Protein AF-A0A8J8D4Z7-F1 (afdb_monomer)

Foldseek 3Di:
DDDPLVVLQDPDVPPVQSVVLQCQLPVVVDPDSQVSCVVSVRHCVVVVVVVQVVCCVVVVHDRDDDDPDPPPPPPPPQPVVLLVVLLVLLVVCVVVVVDPVSLVVSLVVLVVQLVVLVPDDDDPNSVVSNVLSVVSNVCSVVVVSVCSVVSVVD

Radius of gyration: 21.25 Å; Cα contacts (8 Å, |Δi|>4): 101; chains: 1; bounding box: 37×32×54 Å

Mean predicted aligned error: 16.97 Å

Structure (mmCIF, N/CA/C/O backbone):
data_AF-A0A8J8D4Z7-F1
#
_entry.id   AF-A0A8J8D4Z7-F1
#
loop_
_atom_site.group_PDB
_atom_site.id
_atom_site.type_symbol
_atom_site.label_atom_id
_atom_site.label_alt_id
_atom_site.label_comp_id
_atom_site.label_asym_id
_atom_site.label_entity_id
_atom_site.label_seq_id
_atom_site.pdbx_PDB_ins_code
_atom_site.Cartn_x
_atom_site.Cartn_y
_atom_site.Cartn_z
_atom_site.occupancy
_atom_site.B_iso_or_equiv
_atom_site.auth_seq_id
_atom_site.auth_comp_id
_atom_site.auth_asym_id
_atom_site.auth_atom_id
_atom_site.pdbx_PDB_model_num
ATOM 1 N N . MET A 1 1 ? 17.241 3.434 -28.394 1.00 37.09 1 MET A N 1
ATOM 2 C CA . MET A 1 1 ? 16.134 2.533 -28.777 1.00 37.09 1 MET A CA 1
ATOM 3 C C . MET A 1 1 ? 14.972 2.797 -27.842 1.00 37.09 1 MET A C 1
ATOM 5 O O . MET A 1 1 ? 14.828 2.145 -26.821 1.00 37.09 1 MET A O 1
ATOM 9 N N . ALA A 1 2 ? 14.200 3.828 -28.129 1.00 39.88 2 ALA A N 1
ATOM 10 C CA . ALA A 1 2 ? 12.933 4.073 -27.466 1.00 39.88 2 ALA A CA 1
ATOM 11 C C . ALA A 1 2 ? 11.944 4.357 -28.598 1.00 39.88 2 ALA A C 1
ATOM 13 O O . ALA A 1 2 ? 12.351 4.980 -29.576 1.00 39.88 2 ALA A O 1
ATOM 14 N N . ILE A 1 3 ? 10.690 3.921 -28.437 1.00 49.62 3 ILE A N 1
ATOM 15 C CA . ILE A 1 3 ? 9.540 4.404 -29.219 1.00 49.62 3 ILE A CA 1
ATOM 16 C C . ILE A 1 3 ? 9.449 3.791 -30.639 1.00 49.62 3 ILE A C 1
ATOM 18 O O . ILE A 1 3 ? 9.657 4.472 -31.626 1.00 49.62 3 ILE A O 1
ATOM 22 N N . LYS A 1 4 ? 9.130 2.491 -30.753 1.00 53.84 4 LYS A N 1
ATOM 23 C CA . LYS A 1 4 ? 8.499 1.913 -31.972 1.00 53.84 4 LYS A CA 1
ATOM 24 C C . LYS A 1 4 ? 7.053 1.484 -31.705 1.00 53.84 4 LYS A C 1
ATOM 26 O O . LYS A 1 4 ? 6.163 1.726 -32.504 1.00 53.84 4 LYS A O 1
ATOM 31 N N . ILE A 1 5 ? 6.800 0.943 -30.510 1.00 54.19 5 ILE A N 1
ATOM 32 C CA . ILE A 1 5 ? 5.455 0.544 -30.057 1.00 54.19 5 ILE A CA 1
ATOM 33 C C . ILE A 1 5 ? 4.518 1.759 -29.931 1.00 54.19 5 ILE A C 1
ATOM 35 O O . ILE A 1 5 ? 3.330 1.654 -30.210 1.00 54.19 5 ILE A O 1
ATOM 39 N N . VAL A 1 6 ? 5.047 2.925 -29.545 1.00 57.00 6 VAL A N 1
ATOM 40 C CA . VAL A 1 6 ? 4.271 4.175 -29.425 1.00 57.00 6 VAL A CA 1
ATOM 41 C C . VAL A 1 6 ? 3.762 4.662 -30.786 1.00 57.00 6 VAL A C 1
ATOM 43 O O . VAL A 1 6 ? 2.668 5.206 -30.841 1.00 57.00 6 VAL A O 1
ATOM 46 N N . ASP A 1 7 ? 4.472 4.389 -31.885 1.00 60.47 7 ASP A N 1
ATOM 47 C CA . ASP A 1 7 ? 4.028 4.758 -33.240 1.00 60.47 7 ASP A CA 1
ATOM 48 C C . ASP A 1 7 ? 2.870 3.878 -33.744 1.00 60.47 7 ASP A C 1
ATOM 50 O O . ASP A 1 7 ? 2.158 4.247 -34.678 1.00 60.47 7 ASP A O 1
ATOM 54 N N . LYS A 1 8 ? 2.678 2.701 -33.131 1.00 60.12 8 LYS A N 1
ATOM 55 C CA . LYS A 1 8 ? 1.539 1.801 -33.372 1.00 60.12 8 LYS A CA 1
ATOM 56 C C . LYS A 1 8 ? 0.365 2.071 -32.437 1.00 60.12 8 LYS A C 1
ATOM 58 O O . LYS A 1 8 ? -0.736 1.583 -32.695 1.00 60.12 8 LYS A O 1
ATOM 63 N N . MET A 1 9 ? 0.574 2.840 -31.366 1.00 59.41 9 MET A N 1
ATOM 64 C CA . MET A 1 9 ? -0.541 3.357 -30.581 1.00 59.41 9 MET A CA 1
ATOM 65 C C . MET A 1 9 ? -1.327 4.345 -31.445 1.00 59.41 9 MET A C 1
ATOM 67 O O . MET A 1 9 ? -0.734 5.030 -32.279 1.00 59.41 9 MET A O 1
ATOM 71 N N . PRO A 1 10 ? -2.658 4.422 -31.286 1.00 58.12 10 PRO A N 1
ATOM 72 C CA . PRO A 1 10 ? -3.458 5.368 -32.044 1.00 58.12 10 PRO A CA 1
ATOM 73 C C . PRO A 1 10 ? -2.877 6.783 -31.857 1.00 58.12 10 PRO A C 1
ATOM 75 O O . PRO A 1 10 ? -2.817 7.262 -30.724 1.00 58.12 10 PRO A O 1
ATOM 78 N N . PRO A 1 11 ? -2.434 7.449 -32.942 1.00 55.34 11 PRO A N 1
ATOM 79 C CA . PRO A 1 11 ? -1.781 8.757 -32.853 1.00 55.34 11 PRO A CA 1
ATOM 80 C C . PRO A 1 11 ? -2.765 9.852 -32.432 1.00 55.34 11 PRO A C 1
ATOM 82 O O . PRO A 1 11 ? -2.369 10.902 -31.935 1.00 55.34 11 PRO A O 1
ATOM 85 N N . ASP A 1 12 ? -4.057 9.584 -32.612 1.00 57.91 12 ASP A N 1
ATOM 86 C CA . ASP A 1 12 ? -5.147 10.427 -32.170 1.00 57.91 12 ASP A CA 1
ATOM 87 C C . ASP A 1 12 ? -5.988 9.632 -31.168 1.00 57.91 12 ASP A C 1
ATOM 89 O O . ASP A 1 12 ? -6.651 8.655 -31.522 1.00 57.91 12 ASP A O 1
ATOM 93 N N . PHE A 1 13 ? -6.043 10.104 -29.922 1.00 59.44 13 PHE A N 1
ATOM 94 C CA . PHE A 1 13 ? -6.972 9.629 -28.884 1.00 59.44 13 PHE A CA 1
ATOM 95 C C . PHE A 1 13 ? -8.454 9.921 -29.219 1.00 59.44 13 PHE A C 1
ATOM 97 O O . PHE A 1 13 ? -9.313 9.927 -28.341 1.00 59.44 13 PHE A O 1
ATOM 104 N N . ARG A 1 14 ? -8.757 10.217 -30.488 1.00 57.38 14 ARG A N 1
ATOM 105 C CA . ARG A 1 14 ? -10.078 10.578 -31.011 1.00 57.38 14 ARG A CA 1
ATOM 106 C C . ARG A 1 14 ? -10.903 9.372 -31.424 1.00 57.38 14 ARG A C 1
ATOM 108 O O . ARG A 1 14 ? -12.102 9.528 -31.606 1.00 57.38 14 ARG A O 1
ATOM 115 N N . ASP A 1 15 ? -10.268 8.215 -31.600 1.00 66.12 15 ASP A N 1
ATOM 116 C CA . ASP A 1 15 ? -10.952 6.950 -31.840 1.00 66.12 15 ASP A CA 1
ATOM 117 C C . ASP A 1 15 ? -11.170 6.245 -30.488 1.00 66.12 15 ASP A C 1
ATOM 119 O O . ASP A 1 15 ? -10.254 5.586 -29.974 1.00 66.12 15 ASP A O 1
ATOM 123 N N . PRO A 1 16 ? -12.346 6.430 -29.858 1.00 68.19 16 PRO A N 1
ATOM 124 C CA . PRO A 1 16 ? -12.611 5.910 -28.524 1.00 68.19 16 PRO A CA 1
ATOM 125 C C . PRO A 1 16 ? -12.550 4.382 -28.480 1.00 68.19 16 PRO A C 1
ATOM 127 O O . PRO A 1 16 ? -12.217 3.835 -27.431 1.00 68.19 16 PRO A O 1
ATOM 130 N N . GLU A 1 17 ? -12.801 3.689 -29.594 1.00 69.88 17 GLU A N 1
ATOM 131 C CA . GLU A 1 17 ? -12.732 2.228 -29.649 1.00 69.88 17 GLU A CA 1
ATOM 132 C C . GLU A 1 17 ? -11.287 1.743 -29.543 1.00 69.88 17 GLU A C 1
ATOM 134 O O . GLU A 1 17 ? -10.993 0.830 -28.770 1.00 69.88 17 GLU A O 1
ATOM 139 N N . LYS A 1 18 ? -10.353 2.409 -30.230 1.00 68.50 18 LYS A N 1
ATOM 140 C CA . LYS A 1 18 ? -8.922 2.078 -30.144 1.00 68.50 18 LYS A CA 1
ATOM 141 C C . LYS A 1 18 ? -8.323 2.430 -28.791 1.00 68.50 18 LYS A C 1
ATOM 143 O O . LYS A 1 18 ? -7.547 1.648 -28.246 1.00 68.50 18 LYS A O 1
ATOM 148 N N . VAL A 1 19 ? -8.706 3.569 -28.215 1.00 71.69 19 VAL A N 1
ATOM 149 C CA . VAL A 1 19 ? -8.277 3.953 -26.859 1.00 71.69 19 VAL A CA 1
ATOM 150 C C . VAL A 1 19 ? -8.814 2.961 -25.828 1.00 71.69 19 VAL A C 1
ATOM 152 O O . VAL A 1 19 ? -8.073 2.525 -24.944 1.00 71.69 19 VAL A O 1
ATOM 155 N N . HIS A 1 20 ? -10.076 2.551 -25.965 1.00 73.44 20 HIS A N 1
ATOM 156 C CA . HIS A 1 20 ? -10.678 1.553 -25.092 1.00 73.44 20 HIS A CA 1
ATOM 157 C C . HIS A 1 20 ? -10.010 0.182 -25.243 1.00 73.44 20 HIS A C 1
ATOM 159 O O . HIS A 1 20 ? -9.727 -0.468 -24.240 1.00 73.44 20 HIS A O 1
ATOM 165 N N . ALA A 1 21 ? -9.685 -0.237 -26.466 1.00 73.00 21 ALA A N 1
ATOM 166 C CA . ALA A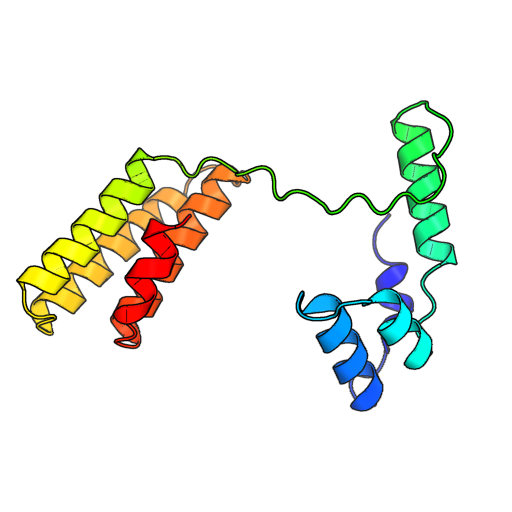 1 21 ? -8.989 -1.492 -26.719 1.00 73.00 21 ALA A CA 1
ATOM 167 C C . ALA A 1 21 ? -7.578 -1.509 -26.115 1.00 73.00 21 ALA A C 1
ATOM 169 O O . ALA A 1 21 ? -7.219 -2.470 -25.435 1.00 73.00 21 ALA A O 1
ATOM 170 N N . VAL A 1 22 ? -6.804 -0.430 -26.281 1.00 73.50 22 VAL A N 1
ATOM 171 C CA . VAL A 1 22 ? -5.485 -0.289 -25.643 1.00 73.50 22 VAL A CA 1
ATOM 172 C C . VAL A 1 22 ? -5.624 -0.310 -24.125 1.00 73.50 22 VAL A C 1
ATOM 174 O O . VAL A 1 22 ? -4.925 -1.073 -23.466 1.00 73.50 22 VAL A O 1
ATOM 177 N N . SER A 1 23 ? -6.563 0.463 -23.570 1.00 72.31 23 SER A N 1
ATOM 178 C CA . SER A 1 23 ? -6.840 0.494 -22.131 1.00 72.31 23 SER A CA 1
ATOM 179 C C . SER A 1 23 ? -7.191 -0.896 -21.594 1.00 72.31 23 SER A C 1
ATOM 181 O O . SER A 1 23 ? -6.616 -1.334 -20.600 1.00 72.31 23 SER A O 1
ATOM 183 N N . LYS A 1 24 ? -8.060 -1.634 -22.289 1.00 75.25 24 LYS A N 1
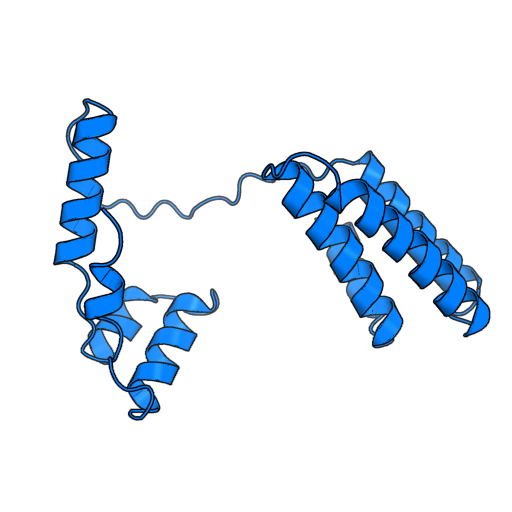ATOM 184 C CA . LYS A 1 24 ? -8.456 -2.993 -21.916 1.00 75.25 24 LYS A CA 1
ATOM 185 C C . LYS A 1 24 ? -7.274 -3.961 -21.984 1.00 75.25 24 LYS A C 1
ATOM 187 O O . LYS A 1 24 ? -7.070 -4.713 -21.035 1.00 75.25 24 LYS A O 1
ATOM 192 N N . ALA A 1 25 ? -6.459 -3.890 -23.035 1.00 73.50 25 ALA A N 1
ATOM 193 C CA . ALA A 1 25 ? -5.275 -4.730 -23.196 1.00 73.50 25 ALA A CA 1
ATOM 194 C C . ALA A 1 25 ? -4.212 -4.492 -22.103 1.00 73.50 25 ALA A C 1
ATOM 196 O O . ALA A 1 25 ? -3.598 -5.445 -21.633 1.00 73.50 25 ALA A O 1
ATOM 197 N N . ILE A 1 26 ? -4.015 -3.249 -21.648 1.00 72.56 26 ILE A N 1
ATOM 198 C CA . ILE A 1 26 ? -3.005 -2.924 -20.619 1.00 72.56 26 ILE A CA 1
ATOM 199 C C . ILE A 1 26 ? -3.542 -2.962 -19.180 1.00 72.56 26 ILE A C 1
ATOM 201 O O . ILE A 1 26 ? -2.755 -2.922 -18.239 1.00 72.56 26 ILE A O 1
ATOM 205 N N . SER A 1 27 ? -4.864 -3.046 -18.991 1.00 71.75 27 SER A N 1
ATOM 206 C CA . SER A 1 27 ? -5.516 -3.013 -17.669 1.00 71.75 27 SER A CA 1
ATOM 207 C C . SER A 1 27 ? -5.234 -4.228 -16.776 1.00 71.75 27 SER A C 1
ATOM 209 O O . SER A 1 27 ? -5.612 -4.222 -15.608 1.00 71.75 27 SER A O 1
ATOM 211 N N . GLY A 1 28 ? -4.608 -5.283 -17.306 1.00 59.69 28 GLY A N 1
ATOM 212 C CA . GLY A 1 28 ? -4.355 -6.531 -16.577 1.00 59.69 28 GLY A CA 1
ATOM 213 C C . GLY A 1 28 ? -5.599 -7.401 -16.351 1.00 59.69 28 GLY A C 1
ATOM 214 O O . GLY A 1 28 ? -5.484 -8.459 -15.744 1.00 59.69 28 GLY A O 1
ATOM 215 N N . VAL A 1 29 ? -6.770 -6.981 -16.849 1.00 54.66 29 VAL A N 1
ATOM 216 C CA . VAL A 1 29 ? -8.056 -7.704 -16.737 1.00 54.66 29 VAL A CA 1
ATOM 217 C C . VAL A 1 29 ? -8.405 -8.469 -18.023 1.00 54.66 29 VAL A C 1
ATOM 219 O O . VAL A 1 29 ? -9.395 -9.189 -18.082 1.00 54.66 29 VAL A O 1
ATOM 222 N N . ALA A 1 30 ? -7.625 -8.281 -19.087 1.00 63.81 30 ALA A N 1
ATOM 223 C CA . ALA A 1 30 ? -7.844 -8.945 -20.362 1.00 63.81 30 ALA A CA 1
ATOM 224 C C . ALA A 1 30 ? -7.216 -10.342 -20.378 1.00 63.81 30 ALA A C 1
ATOM 226 O O . ALA A 1 30 ? -6.003 -10.470 -20.224 1.00 63.81 30 ALA A O 1
ATOM 227 N N . ASP A 1 31 ? -8.035 -11.356 -20.659 1.00 66.06 31 ASP A N 1
ATOM 228 C CA . ASP A 1 31 ? -7.580 -12.743 -20.827 1.00 66.06 31 ASP A CA 1
ATOM 229 C C . ASP A 1 31 ? -6.628 -12.907 -22.026 1.00 66.06 31 ASP A C 1
ATOM 231 O O . ASP A 1 31 ? -5.707 -13.721 -21.986 1.00 66.06 31 ASP A O 1
ATOM 235 N N . ASP A 1 32 ? -6.824 -12.109 -23.084 1.00 77.75 32 ASP A N 1
ATOM 236 C CA . ASP A 1 32 ? -5.937 -12.066 -24.251 1.00 77.75 32 ASP A CA 1
ATOM 237 C C . ASP A 1 32 ? -5.744 -10.622 -24.759 1.00 77.75 32 ASP A C 1
ATOM 239 O O . ASP A 1 32 ? -6.477 -10.140 -25.633 1.00 77.75 32 ASP A O 1
ATOM 243 N N . PRO A 1 33 ? -4.764 -9.891 -24.205 1.00 72.25 33 PRO A N 1
ATOM 244 C CA . PRO A 1 33 ? -4.509 -8.506 -24.577 1.00 72.25 33 PRO A CA 1
ATOM 245 C C . PRO A 1 33 ? -3.984 -8.357 -26.013 1.00 72.25 33 PRO A C 1
ATOM 247 O O . PRO A 1 33 ? -4.227 -7.327 -26.640 1.00 72.25 33 PRO A O 1
ATOM 250 N N . PHE A 1 34 ? -3.328 -9.377 -26.577 1.00 78.00 34 PHE A N 1
ATOM 251 C CA . PHE A 1 34 ? -2.825 -9.335 -27.954 1.00 78.00 34 PHE A CA 1
ATOM 252 C C . PHE A 1 34 ? -3.963 -9.443 -28.965 1.00 78.00 34 PHE A C 1
ATOM 254 O O . PHE A 1 34 ? -3.991 -8.707 -29.954 1.00 78.00 34 PHE A O 1
ATOM 261 N N . HIS A 1 35 ? -4.942 -10.306 -28.693 1.00 77.50 35 HIS A N 1
ATOM 262 C CA . HIS A 1 35 ? -6.139 -10.410 -29.519 1.00 77.50 35 HIS A CA 1
ATOM 263 C C . HIS A 1 35 ? -6.930 -9.095 -29.554 1.00 77.50 35 HIS A C 1
ATOM 265 O O . HIS A 1 35 ? -7.366 -8.669 -30.622 1.00 77.50 35 HIS A O 1
ATOM 271 N N . ILE A 1 36 ? -7.055 -8.414 -28.410 1.00 78.56 36 ILE A N 1
ATOM 272 C CA . ILE A 1 36 ? -7.756 -7.125 -28.293 1.00 78.56 36 ILE A CA 1
ATOM 273 C C . ILE A 1 36 ? -7.058 -6.029 -29.112 1.00 78.56 36 ILE A C 1
ATOM 275 O O . ILE A 1 36 ? -7.722 -5.280 -29.829 1.00 78.56 36 ILE A O 1
ATOM 279 N N . LEU A 1 37 ? -5.725 -5.949 -29.052 1.00 78.00 37 LEU A N 1
ATOM 280 C CA . LEU A 1 37 ? -4.958 -4.981 -29.843 1.00 78.00 37 LEU A CA 1
ATOM 281 C C . LEU A 1 37 ? -5.094 -5.255 -31.346 1.00 78.00 37 LEU A C 1
ATOM 283 O O . LEU A 1 37 ? -5.376 -4.340 -32.121 1.00 78.00 37 LEU A O 1
ATOM 287 N N . LYS A 1 38 ? -5.012 -6.526 -31.752 1.00 79.31 38 LYS A N 1
ATOM 288 C CA . LYS A 1 38 ? -5.177 -6.931 -33.151 1.00 79.31 38 LYS A CA 1
ATOM 289 C C . LYS A 1 38 ? -6.576 -6.620 -33.691 1.00 79.31 38 LYS A C 1
ATOM 291 O O . LYS A 1 38 ? -6.695 -6.149 -34.820 1.00 79.31 38 LYS A O 1
ATOM 296 N N . GLN A 1 39 ? -7.624 -6.822 -32.886 1.00 75.62 39 GLN A N 1
ATOM 297 C CA . GLN A 1 39 ? -8.999 -6.437 -33.233 1.00 75.62 39 GLN A CA 1
ATOM 298 C C . GLN A 1 39 ? -9.154 -4.923 -33.432 1.00 75.62 39 GLN A C 1
ATOM 300 O O . GLN A 1 39 ? -9.914 -4.497 -34.297 1.00 75.62 39 GLN A O 1
ATOM 305 N N . ALA A 1 40 ? -8.391 -4.114 -32.696 1.00 72.56 40 ALA A N 1
ATOM 306 C CA . ALA A 1 40 ? -8.350 -2.661 -32.854 1.00 72.56 40 ALA A CA 1
ATOM 307 C C . ALA A 1 40 ? -7.461 -2.181 -34.022 1.00 72.56 40 ALA A C 1
ATOM 309 O O . ALA A 1 40 ? -7.263 -0.976 -34.204 1.00 72.56 40 ALA A O 1
ATOM 310 N N . GLY A 1 41 ? -6.909 -3.107 -34.816 1.00 72.75 41 GLY A N 1
ATOM 311 C CA . GLY A 1 41 ? -5.987 -2.807 -35.912 1.00 72.75 41 GLY A CA 1
ATOM 312 C C . GLY A 1 41 ? -4.582 -2.413 -35.449 1.00 72.75 41 GLY A C 1
ATOM 313 O O . GLY A 1 41 ? -3.829 -1.826 -36.224 1.00 72.75 41 GLY A O 1
ATOM 314 N N . ILE A 1 42 ? -4.235 -2.710 -34.195 1.00 70.62 42 ILE A N 1
ATOM 315 C CA . ILE A 1 42 ? -2.927 -2.452 -33.594 1.00 70.62 42 ILE A CA 1
ATOM 316 C C . ILE A 1 42 ? -2.152 -3.770 -33.611 1.00 70.62 42 ILE A C 1
ATOM 318 O O . ILE A 1 42 ? -2.252 -4.590 -32.699 1.00 70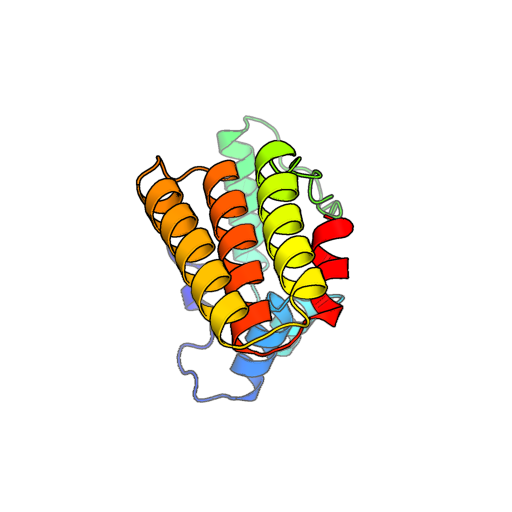.62 42 ILE A O 1
ATOM 322 N N . ASP A 1 43 ? -1.418 -3.993 -34.698 1.00 78.38 43 ASP A N 1
ATOM 323 C CA . ASP A 1 43 ? -0.534 -5.148 -34.844 1.00 78.38 43 ASP A CA 1
ATOM 324 C C . ASP A 1 43 ? 0.865 -4.806 -34.318 1.00 78.38 43 ASP A C 1
ATOM 326 O O . ASP A 1 43 ? 1.485 -3.854 -34.795 1.00 78.38 43 ASP A O 1
ATOM 330 N N . ILE A 1 44 ? 1.320 -5.568 -33.320 1.00 73.75 44 ILE A N 1
ATOM 331 C CA . ILE A 1 44 ? 2.618 -5.401 -32.646 1.00 73.75 44 ILE A CA 1
ATOM 332 C C . ILE A 1 44 ? 3.518 -6.639 -32.777 1.00 73.75 44 ILE A C 1
ATOM 334 O O . ILE A 1 44 ? 4.572 -6.706 -32.143 1.00 73.75 44 ILE A O 1
ATOM 338 N N . GLU A 1 45 ? 3.100 -7.647 -33.553 1.00 78.06 45 GLU A N 1
ATOM 339 C CA . GLU A 1 45 ? 3.881 -8.872 -33.772 1.00 78.06 45 GLU A CA 1
ATOM 340 C C . GLU A 1 45 ? 5.299 -8.584 -34.315 1.00 78.06 45 GLU A C 1
ATOM 342 O O . GLU A 1 45 ? 6.256 -9.176 -33.806 1.00 78.06 45 GLU A O 1
ATOM 347 N N . PRO A 1 46 ? 5.496 -7.645 -35.268 1.00 72.56 46 PRO A N 1
ATOM 348 C CA . PRO A 1 46 ? 6.832 -7.288 -35.747 1.00 72.56 46 PRO A CA 1
ATOM 349 C C . PRO A 1 46 ? 7.734 -6.719 -34.643 1.00 72.56 46 PRO A C 1
ATOM 351 O O . PRO A 1 46 ? 8.891 -7.116 -34.514 1.00 72.56 46 PRO A O 1
ATOM 354 N N . GLU A 1 47 ? 7.211 -5.817 -33.812 1.00 73.75 47 GLU A N 1
ATOM 355 C CA . GLU A 1 47 ? 7.937 -5.188 -32.708 1.00 73.75 47 GLU A CA 1
ATOM 356 C C . GLU A 1 47 ? 8.265 -6.192 -31.594 1.00 73.75 47 GLU A C 1
ATOM 358 O O . GLU A 1 47 ? 9.324 -6.107 -30.966 1.00 73.75 47 GLU A O 1
ATOM 363 N N . LEU A 1 48 ? 7.382 -7.167 -31.356 1.00 71.31 48 LEU A N 1
ATOM 364 C CA . LEU A 1 48 ? 7.632 -8.270 -30.430 1.00 71.31 48 LEU A CA 1
ATOM 365 C C . LEU A 1 48 ? 8.764 -9.172 -30.921 1.00 71.31 48 LEU A C 1
ATOM 367 O O . LEU A 1 48 ? 9.599 -9.587 -30.117 1.00 71.31 48 LEU A O 1
ATOM 371 N N . GLU A 1 49 ? 8.815 -9.466 -32.219 1.00 73.69 49 GLU A N 1
ATOM 372 C CA . GLU A 1 49 ? 9.879 -10.281 -32.802 1.00 73.69 49 GLU A CA 1
ATOM 373 C C . GLU A 1 49 ? 11.231 -9.553 -32.767 1.00 73.69 49 GLU A C 1
ATOM 375 O O . GLU A 1 49 ? 12.238 -10.138 -32.361 1.00 73.69 49 GLU A O 1
ATOM 380 N N . GLU A 1 50 ? 11.251 -8.251 -33.069 1.00 70.38 50 GLU A N 1
ATOM 381 C CA . GLU A 1 50 ? 12.440 -7.410 -32.881 1.00 70.38 50 GLU A CA 1
ATOM 382 C C . GLU A 1 50 ? 12.921 -7.426 -31.421 1.00 70.38 50 GLU A C 1
ATOM 384 O O . GLU A 1 50 ? 14.115 -7.571 -31.148 1.00 70.38 50 GLU A O 1
ATOM 389 N N . PHE A 1 51 ? 12.000 -7.330 -30.459 1.00 72.62 51 PHE A N 1
ATOM 390 C CA . PHE A 1 51 ? 12.339 -7.385 -29.039 1.00 72.62 51 PHE A CA 1
ATOM 391 C C . PHE A 1 51 ? 12.886 -8.760 -28.620 1.00 72.62 51 PHE A C 1
ATOM 393 O O . PHE A 1 51 ? 13.851 -8.835 -27.857 1.00 72.62 51 PHE A O 1
ATOM 400 N N . ARG A 1 52 ? 12.334 -9.861 -29.149 1.00 74.94 52 ARG A N 1
ATOM 401 C CA . ARG A 1 52 ? 12.858 -11.222 -28.918 1.00 74.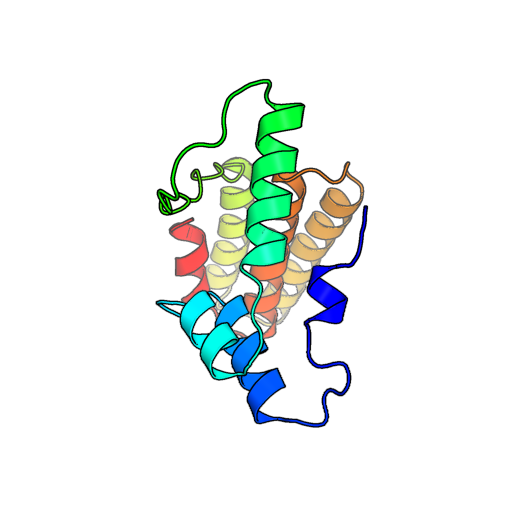94 52 ARG A CA 1
ATOM 402 C C . ARG A 1 52 ? 14.270 -11.383 -29.471 1.00 74.94 52 ARG A C 1
ATOM 404 O O . ARG A 1 52 ? 15.110 -11.983 -28.799 1.00 74.94 52 ARG A O 1
ATOM 411 N N . GLN A 1 53 ? 14.538 -10.845 -30.658 1.00 70.31 53 GLN A N 1
ATOM 412 C CA . GLN A 1 53 ? 15.871 -10.858 -31.260 1.00 70.31 53 GLN A CA 1
ATOM 413 C C . GLN A 1 53 ? 16.866 -10.035 -30.443 1.00 70.31 53 GLN A C 1
ATOM 415 O O . GLN A 1 53 ? 17.953 -10.523 -30.151 1.00 70.31 53 GLN A O 1
ATOM 420 N N . PHE A 1 54 ? 16.465 -8.852 -29.979 1.00 74.62 54 PHE A N 1
ATOM 421 C CA . PHE A 1 54 ? 17.279 -8.023 -29.092 1.00 74.62 54 PHE A CA 1
ATOM 422 C C . PHE A 1 54 ? 17.626 -8.743 -27.776 1.00 74.62 54 PHE A C 1
ATOM 424 O O . PHE A 1 54 ? 18.781 -8.756 -27.350 1.00 74.62 54 PHE A O 1
ATOM 431 N N . LEU A 1 55 ? 16.655 -9.413 -27.144 1.00 69.12 55 LEU A N 1
ATOM 432 C CA . LEU A 1 55 ? 16.909 -10.223 -25.947 1.00 69.12 55 LEU A CA 1
ATOM 433 C C . LEU A 1 55 ? 17.836 -11.412 -26.232 1.00 69.12 55 LEU A C 1
ATOM 435 O O . LEU A 1 55 ? 18.690 -11.732 -25.405 1.00 69.12 55 LEU A O 1
ATOM 439 N N . ALA A 1 56 ? 17.686 -12.062 -27.387 1.00 70.00 56 ALA A N 1
ATOM 440 C CA . ALA A 1 56 ? 18.553 -13.155 -27.819 1.00 70.00 56 ALA A CA 1
ATOM 441 C C . ALA A 1 56 ? 20.000 -12.687 -28.057 1.00 70.00 56 ALA A C 1
ATOM 443 O O . ALA A 1 56 ? 20.942 -13.381 -27.665 1.00 70.00 56 ALA A O 1
ATOM 444 N N . GLU A 1 57 ? 20.167 -11.497 -28.636 1.00 69.25 57 GLU A N 1
ATOM 445 C CA . GLU A 1 57 ? 21.455 -10.849 -28.887 1.00 69.25 57 GLU A CA 1
ATOM 446 C C . GLU A 1 57 ? 22.178 -10.514 -27.576 1.00 69.25 57 GLU A C 1
ATOM 448 O O . GLU A 1 57 ? 23.333 -10.900 -27.396 1.00 69.25 57 GLU A O 1
ATOM 453 N N . ILE A 1 58 ? 21.485 -9.906 -26.606 1.00 69.19 58 ILE A N 1
ATOM 454 C CA . ILE A 1 58 ? 22.079 -9.579 -25.297 1.00 69.19 58 ILE A CA 1
ATOM 455 C C . ILE A 1 58 ? 22.336 -10.843 -24.464 1.00 69.19 58 ILE A C 1
ATOM 457 O O . ILE A 1 58 ? 23.323 -10.928 -23.735 1.00 69.19 58 ILE A O 1
ATOM 461 N N . SER A 1 59 ? 21.457 -11.843 -24.558 1.00 63.16 59 SER A N 1
ATOM 462 C CA . SER A 1 59 ? 21.581 -13.096 -23.806 1.00 63.16 59 SER A CA 1
ATOM 463 C C . SER A 1 59 ? 22.603 -14.074 -24.407 1.00 63.16 59 SER A C 1
ATOM 465 O O . SER A 1 59 ? 22.884 -15.096 -23.771 1.00 63.16 59 SER A O 1
ATOM 467 N N . GLY A 1 60 ? 23.106 -13.839 -25.625 1.00 61.88 60 GLY A N 1
ATOM 468 C CA . GLY A 1 60 ? 23.980 -14.772 -26.347 1.00 61.88 60 GLY A CA 1
ATOM 469 C C . GLY A 1 60 ? 23.343 -16.142 -26.641 1.00 61.88 60 GLY A C 1
ATOM 470 O O . GLY A 1 60 ? 24.056 -17.127 -26.829 1.00 61.88 60 GLY A O 1
ATOM 471 N N . LYS A 1 61 ? 22.006 -16.247 -26.636 1.00 60.22 61 LYS A N 1
ATOM 472 C CA . LYS A 1 61 ? 21.254 -17.506 -26.805 1.00 60.22 61 LYS A CA 1
ATOM 473 C C . LYS A 1 61 ? 20.166 -17.339 -27.864 1.00 60.22 61 LYS A C 1
ATOM 475 O O . LYS A 1 61 ? 19.483 -16.325 -27.885 1.00 60.22 61 LYS A O 1
ATOM 480 N N . LYS A 1 62 ? 19.978 -18.361 -28.715 1.00 55.25 62 LYS A N 1
ATOM 481 C CA . LYS A 1 62 ? 18.935 -18.402 -29.765 1.00 55.25 62 LYS A CA 1
ATOM 482 C C . LYS A 1 62 ? 17.538 -18.122 -29.177 1.00 55.25 62 LYS A C 1
ATOM 484 O O . LYS A 1 62 ? 17.248 -18.655 -28.101 1.00 55.25 62 LYS A O 1
ATOM 489 N N . PRO A 1 63 ?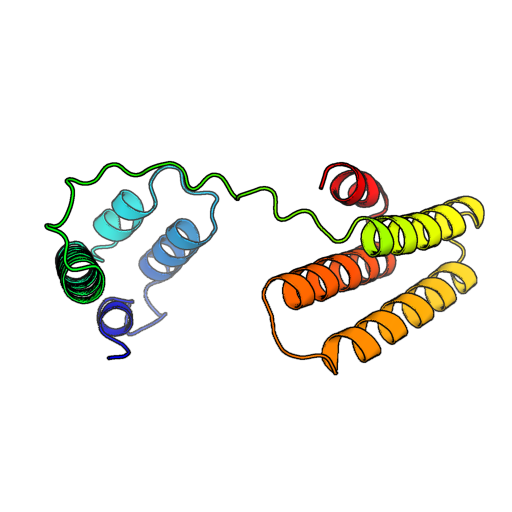 16.667 -17.364 -29.874 1.00 51.72 63 PRO A N 1
ATOM 490 C CA . PRO A 1 63 ? 15.355 -17.013 -29.346 1.00 51.72 63 PRO A CA 1
ATOM 491 C C . PRO A 1 63 ? 14.503 -18.281 -29.161 1.00 51.72 63 PRO A C 1
ATOM 493 O O . PRO A 1 63 ? 14.363 -19.072 -30.098 1.00 51.72 63 PRO A O 1
ATOM 496 N N . PRO A 1 64 ? 13.956 -18.531 -27.958 1.00 50.75 64 PRO A N 1
ATOM 497 C CA . PRO A 1 64 ? 13.029 -19.632 -27.747 1.00 50.75 64 PRO A CA 1
ATOM 498 C C . PRO A 1 64 ? 11.650 -19.301 -28.340 1.00 50.75 64 PRO A C 1
ATOM 500 O O . PRO A 1 64 ? 11.192 -18.160 -28.279 1.00 50.75 64 PRO A O 1
ATOM 503 N N . ALA A 1 65 ? 10.971 -20.327 -28.869 1.00 50.94 65 ALA A N 1
ATOM 504 C CA . ALA A 1 65 ? 9.572 -20.269 -29.306 1.00 50.94 65 ALA A CA 1
ATOM 505 C C . ALA A 1 65 ? 8.658 -19.677 -28.209 1.00 50.94 65 ALA A C 1
ATOM 507 O O . ALA A 1 65 ? 8.967 -19.843 -27.020 1.00 50.94 65 ALA A O 1
ATOM 508 N N . PRO A 1 66 ? 7.536 -19.013 -28.567 1.00 45.72 66 PRO A N 1
ATOM 509 C CA . PRO A 1 66 ? 6.733 -18.255 -27.622 1.00 45.72 66 PRO A CA 1
ATOM 510 C C . PRO A 1 66 ? 6.010 -19.214 -26.679 1.00 45.72 66 PRO A C 1
ATOM 512 O O . PRO A 1 66 ? 4.903 -19.676 -26.925 1.00 45.72 66 PRO A O 1
ATOM 515 N N . LYS A 1 67 ? 6.652 -19.514 -25.555 1.00 44.53 67 LYS A N 1
ATOM 516 C CA . LYS A 1 67 ? 5.962 -19.953 -24.354 1.00 44.53 67 LYS A CA 1
ATOM 517 C C . LYS A 1 67 ? 5.691 -18.680 -23.578 1.00 44.53 67 LYS A C 1
ATOM 519 O O . LYS A 1 67 ? 6.602 -18.164 -22.932 1.00 44.53 67 LYS A O 1
ATOM 524 N N . PHE A 1 68 ? 4.470 -18.157 -23.666 1.00 42.53 68 PHE A N 1
ATOM 525 C CA . PHE A 1 68 ? 3.980 -17.262 -22.626 1.00 42.53 68 PHE A CA 1
ATOM 526 C C . PHE A 1 68 ? 3.974 -18.083 -21.339 1.00 42.53 68 PHE A C 1
ATOM 528 O O . PHE A 1 68 ? 3.035 -18.813 -21.038 1.00 42.53 68 PHE A O 1
ATOM 535 N N . LYS A 1 69 ? 5.095 -18.051 -20.617 1.00 37.00 69 LYS A N 1
ATOM 536 C CA . LYS A 1 69 ? 5.070 -18.386 -19.208 1.00 37.00 69 LYS A CA 1
ATOM 537 C C . LYS A 1 69 ? 4.190 -17.311 -18.599 1.00 37.00 69 LYS A C 1
ATOM 539 O O . LYS A 1 69 ? 4.499 -16.131 -18.765 1.00 37.00 69 LYS A O 1
ATOM 544 N N . GLN A 1 70 ? 3.103 -17.720 -17.944 1.00 36.69 70 GLN A N 1
ATOM 545 C CA . GLN A 1 70 ? 2.518 -16.897 -16.896 1.00 36.69 70 GLN A CA 1
ATOM 546 C C . GLN A 1 70 ? 3.702 -16.357 -16.108 1.00 36.69 70 GLN A C 1
ATOM 548 O O . GLN A 1 70 ? 4.542 -17.129 -15.634 1.00 36.69 70 GLN A O 1
ATOM 553 N N . VAL A 1 71 ? 3.855 -15.038 -16.117 1.00 36.91 71 VAL A N 1
ATOM 554 C CA . VAL A 1 71 ? 4.787 -14.402 -15.212 1.00 36.91 71 VAL A CA 1
ATOM 555 C C . VAL A 1 71 ? 4.179 -14.727 -13.860 1.00 36.91 71 VAL A C 1
ATOM 557 O O . VAL A 1 71 ? 3.201 -14.105 -13.457 1.00 36.91 71 VAL A O 1
ATOM 560 N N . GLU A 1 72 ? 4.671 -15.780 -13.204 1.00 34.69 72 GLU A N 1
ATOM 561 C CA . GLU A 1 72 ? 4.613 -15.817 -11.757 1.00 34.69 72 GLU A CA 1
ATOM 562 C C . GLU A 1 72 ? 5.189 -14.464 -11.373 1.00 34.69 72 GLU A C 1
ATOM 564 O O . GLU A 1 72 ? 6.373 -14.194 -11.610 1.00 34.69 72 GLU A O 1
ATOM 569 N N . PHE A 1 73 ? 4.326 -13.573 -10.883 1.00 35.50 73 PHE A N 1
ATOM 570 C CA . PHE A 1 73 ? 4.778 -12.557 -9.964 1.00 35.50 73 PHE A CA 1
ATOM 571 C C . PHE A 1 73 ? 5.554 -13.362 -8.939 1.00 35.50 73 PHE A C 1
ATOM 573 O O . PHE A 1 73 ? 4.964 -14.065 -8.121 1.00 35.50 73 PHE A O 1
ATOM 580 N N . GLN A 1 74 ? 6.884 -13.376 -9.077 1.00 36.03 74 GLN A N 1
ATOM 581 C CA . GLN A 1 74 ? 7.738 -13.824 -8.003 1.00 36.03 74 GLN A CA 1
ATOM 582 C C . GLN A 1 74 ? 7.196 -13.048 -6.825 1.00 36.03 74 GLN A C 1
ATOM 584 O O . GLN A 1 74 ? 7.132 -11.819 -6.926 1.00 36.03 74 GLN A O 1
ATOM 589 N N . ASN A 1 75 ? 6.683 -13.766 -5.823 1.00 40.62 75 ASN A N 1
ATOM 590 C CA . ASN A 1 75 ? 6.290 -13.193 -4.552 1.00 40.62 75 ASN A CA 1
ATOM 591 C C . ASN A 1 75 ? 7.484 -12.357 -4.131 1.00 40.62 75 ASN A C 1
ATOM 593 O O . ASN A 1 75 ? 8.495 -12.878 -3.656 1.00 40.62 75 ASN A O 1
ATOM 597 N N . ALA A 1 76 ? 7.430 -11.071 -4.453 1.00 44.00 76 ALA A N 1
ATOM 598 C CA . ALA A 1 76 ? 8.404 -10.141 -3.990 1.00 44.00 76 ALA A CA 1
ATOM 599 C C . ALA A 1 76 ? 8.031 -10.086 -2.533 1.00 44.00 76 ALA A C 1
ATOM 601 O O . ALA A 1 76 ? 6.983 -9.538 -2.201 1.00 44.00 76 ALA A O 1
ATOM 602 N N . ASN A 1 77 ? 8.795 -10.816 -1.720 1.00 52.16 77 ASN A N 1
ATOM 603 C CA . ASN A 1 77 ? 8.647 -10.780 -0.286 1.00 52.16 77 ASN A CA 1
ATOM 604 C C . ASN A 1 77 ? 8.705 -9.303 0.072 1.00 52.16 77 ASN A C 1
ATOM 606 O O . ASN A 1 77 ? 9.779 -8.696 0.079 1.00 52.16 77 ASN A O 1
ATOM 610 N N . LEU A 1 78 ? 7.525 -8.719 0.286 1.00 60.88 78 LEU A N 1
ATOM 611 C CA . LEU A 1 78 ? 7.404 -7.415 0.886 1.00 60.88 78 LEU A CA 1
ATOM 612 C C . LEU A 1 78 ? 8.236 -7.504 2.158 1.00 60.88 78 LEU A C 1
ATOM 614 O O . LEU A 1 78 ? 8.160 -8.520 2.854 1.00 60.88 78 LEU A O 1
ATOM 618 N N . PRO A 1 79 ? 9.060 -6.494 2.457 1.00 68.44 79 PRO A N 1
ATOM 619 C CA . PRO A 1 79 ? 9.812 -6.507 3.692 1.00 68.44 79 PRO A CA 1
ATOM 620 C C . PRO A 1 79 ? 8.811 -6.662 4.838 1.00 68.44 79 PRO A C 1
ATOM 622 O O . PRO A 1 79 ? 8.023 -5.754 5.113 1.00 68.44 79 PRO A O 1
ATOM 625 N N . GLU A 1 80 ? 8.815 -7.847 5.453 1.00 78.75 80 GLU A N 1
ATOM 626 C CA . GLU A 1 80 ? 7.826 -8.292 6.442 1.00 78.75 80 GLU A CA 1
ATOM 627 C C . GLU A 1 80 ? 7.685 -7.248 7.559 1.00 78.75 80 GLU A C 1
ATOM 629 O O . GLU A 1 80 ? 6.589 -6.947 8.023 1.00 78.75 80 GLU A O 1
ATOM 634 N N . SER A 1 81 ? 8.802 -6.608 7.914 1.00 83.00 81 SER A N 1
ATOM 635 C CA . SER A 1 81 ? 8.875 -5.525 8.892 1.00 83.00 81 SER A CA 1
ATOM 636 C C . SER A 1 81 ? 7.982 -4.331 8.550 1.00 83.00 81 SER A C 1
ATOM 638 O O . SER A 1 81 ? 7.254 -3.854 9.419 1.00 83.00 81 SER A O 1
ATOM 640 N N . LEU A 1 82 ? 7.984 -3.864 7.298 1.00 88.50 82 LEU A N 1
ATOM 641 C CA . LEU A 1 82 ? 7.161 -2.725 6.887 1.00 88.50 82 LEU A CA 1
ATOM 642 C C . LEU A 1 82 ? 5.685 -3.115 6.808 1.00 88.50 82 LEU A C 1
ATOM 644 O O . LEU A 1 82 ? 4.822 -2.349 7.234 1.00 88.50 82 LEU A O 1
ATOM 648 N N . LYS A 1 83 ? 5.391 -4.317 6.298 1.00 90.56 83 LYS A N 1
ATOM 649 C CA . LYS A 1 83 ? 4.026 -4.857 6.268 1.00 90.56 83 LYS A CA 1
ATOM 650 C C . LYS A 1 83 ? 3.426 -4.901 7.672 1.00 90.56 83 LYS A C 1
ATOM 652 O O . LYS A 1 83 ? 2.304 -4.437 7.874 1.00 90.56 83 LYS A O 1
ATOM 657 N N . LEU A 1 84 ? 4.188 -5.395 8.646 1.00 91.12 84 LEU A N 1
ATOM 658 C CA . LEU A 1 84 ? 3.785 -5.425 10.050 1.00 91.12 84 LEU A CA 1
ATOM 659 C C . LEU A 1 84 ? 3.604 -4.018 10.630 1.00 91.12 84 LEU A C 1
ATOM 661 O O . LEU A 1 84 ? 2.616 -3.787 11.325 1.00 91.12 84 LEU A O 1
ATOM 665 N N . GLU A 1 85 ? 4.491 -3.065 10.322 1.00 92.94 85 GLU A N 1
ATOM 666 C CA . GLU A 1 85 ? 4.334 -1.678 10.783 1.00 92.94 85 GLU A CA 1
ATOM 667 C C . GLU A 1 85 ? 3.045 -1.049 10.231 1.00 92.94 85 GLU A C 1
ATOM 669 O O . GLU A 1 85 ? 2.242 -0.519 11.002 1.00 92.94 85 GLU A O 1
ATOM 674 N N . VAL A 1 86 ? 2.777 -1.185 8.930 1.00 94.56 86 VAL A N 1
ATOM 675 C CA . VAL A 1 86 ? 1.547 -0.678 8.299 1.00 94.56 86 VAL A CA 1
ATOM 676 C C . VAL A 1 86 ? 0.301 -1.329 8.907 1.00 94.56 86 VAL A C 1
ATOM 678 O O . VAL A 1 86 ? -0.640 -0.628 9.286 1.00 94.56 86 VAL A O 1
ATOM 681 N N . LEU A 1 87 ? 0.300 -2.655 9.069 1.00 93.62 87 LEU A N 1
ATOM 682 C CA . LEU A 1 87 ? -0.815 -3.373 9.690 1.00 93.62 87 LEU A CA 1
ATOM 683 C C . LEU A 1 87 ? -1.022 -2.969 11.154 1.00 93.62 87 LEU A C 1
ATOM 685 O O . LEU A 1 87 ? -2.166 -2.869 11.593 1.00 93.62 87 LEU A O 1
ATOM 689 N N . SER A 1 88 ? 0.050 -2.694 11.900 1.00 92.88 88 SER A N 1
ATOM 690 C CA . SER A 1 88 ? -0.045 -2.233 13.289 1.00 92.88 88 SER A CA 1
ATOM 691 C C . SER A 1 88 ? -0.741 -0.873 13.394 1.00 92.88 88 SER A C 1
ATOM 693 O O . SER A 1 88 ? -1.596 -0.690 14.260 1.00 92.88 88 SER A O 1
ATOM 695 N N . ILE A 1 89 ? -0.455 0.051 12.468 1.00 94.88 89 ILE A N 1
ATOM 696 C CA . ILE A 1 89 ? -1.097 1.370 12.410 1.00 94.88 89 ILE A CA 1
ATOM 697 C C . ILE A 1 89 ? -2.587 1.218 12.086 1.00 94.88 89 ILE A C 1
ATOM 699 O O . ILE A 1 89 ? -3.427 1.825 12.748 1.00 94.88 89 ILE A O 1
ATOM 703 N N . LEU A 1 90 ? -2.922 0.379 11.103 1.00 93.56 90 LEU A N 1
ATOM 704 C CA . LEU A 1 90 ? -4.309 0.114 10.712 1.00 93.56 90 LEU A CA 1
ATOM 705 C C . LEU A 1 90 ? -5.098 -0.573 11.838 1.00 93.56 90 LEU A C 1
ATOM 707 O O . LEU A 1 90 ? -6.248 -0.222 12.085 1.00 93.56 90 LEU A O 1
ATOM 711 N N . LYS A 1 91 ? -4.470 -1.492 12.581 1.00 91.56 91 LYS A N 1
ATOM 712 C CA . LYS A 1 91 ? -5.079 -2.126 13.758 1.00 91.56 91 LYS A CA 1
ATOM 713 C C . LYS A 1 91 ? -5.261 -1.168 14.929 1.00 91.56 91 LYS A C 1
ATOM 715 O O . LYS A 1 91 ? -6.301 -1.202 15.577 1.00 91.56 91 LYS A O 1
ATOM 720 N N . ALA A 1 92 ? -4.302 -0.283 15.183 1.00 91.88 92 ALA A N 1
ATOM 721 C CA . ALA A 1 92 ? -4.469 0.776 16.176 1.00 91.88 92 ALA A CA 1
ATOM 722 C C . ALA A 1 92 ? -5.632 1.714 15.816 1.00 91.88 92 ALA A C 1
ATOM 724 O O . ALA A 1 92 ? -6.355 2.168 16.701 1.00 91.88 92 ALA A O 1
ATOM 725 N N . LEU A 1 93 ? -5.834 1.974 14.521 1.00 92.44 93 LEU A N 1
ATOM 726 C CA . LEU A 1 93 ? -6.952 2.773 14.030 1.00 92.44 93 LEU A CA 1
ATOM 727 C C . LEU A 1 93 ? -8.307 2.071 14.231 1.00 92.44 93 LEU A C 1
ATOM 729 O O . LEU A 1 93 ? -9.256 2.720 14.664 1.00 92.44 93 LEU A O 1
ATOM 733 N N . GLU A 1 94 ? -8.380 0.762 13.982 1.00 90.12 94 GLU A N 1
ATOM 734 C CA . GLU A 1 94 ? -9.555 -0.074 14.281 1.00 90.12 94 GLU A CA 1
ATOM 735 C C . GLU A 1 94 ? -9.884 -0.070 15.783 1.00 90.12 94 GLU A C 1
ATOM 737 O O . GLU A 1 94 ? -11.031 0.148 16.160 1.00 90.12 94 GLU A O 1
ATOM 742 N N . PHE A 1 95 ? -8.884 -0.204 16.663 1.00 92.06 95 PHE A N 1
ATOM 743 C CA . PHE A 1 95 ? -9.095 -0.099 18.116 1.00 92.06 95 PHE A CA 1
ATOM 744 C C . PHE A 1 95 ? -9.555 1.288 18.575 1.00 92.06 95 PHE A C 1
ATOM 746 O O . PHE A 1 95 ? -10.182 1.414 19.625 1.00 92.06 95 PHE A O 1
ATOM 753 N N . ALA A 1 96 ? -9.239 2.327 17.804 1.00 92.44 96 ALA A N 1
ATOM 754 C CA . ALA A 1 96 ? -9.696 3.690 18.042 1.00 92.44 96 ALA A CA 1
ATOM 755 C C . ALA A 1 96 ? -11.058 3.989 17.386 1.00 92.44 96 ALA A C 1
ATOM 757 O O . ALA A 1 96 ? -11.399 5.167 17.233 1.00 92.44 96 ALA A O 1
ATOM 758 N N . ASP A 1 97 ? -11.781 2.944 16.965 1.00 90.31 97 ASP A N 1
ATOM 759 C CA . ASP A 1 97 ? -13.082 2.998 16.289 1.00 90.31 97 ASP A CA 1
ATOM 760 C C . ASP A 1 97 ? -13.088 3.976 15.105 1.00 90.31 97 ASP A C 1
ATOM 762 O O . ASP A 1 97 ? -14.024 4.740 14.881 1.00 90.31 97 ASP A O 1
ATOM 766 N N . TYR A 1 98 ? -11.960 4.029 14.386 1.00 91.88 98 TYR A N 1
ATOM 767 C CA . TYR A 1 98 ? -11.753 4.918 13.244 1.00 91.88 98 TYR A CA 1
ATOM 768 C C . TYR A 1 98 ? -12.061 6.398 13.532 1.00 91.88 98 TYR A C 1
ATOM 770 O O . TYR A 1 98 ? -12.447 7.136 12.624 1.00 91.88 98 TYR A O 1
ATOM 778 N N . SER A 1 99 ? -11.880 6.858 14.775 1.00 93.56 99 SER A N 1
ATOM 779 C CA . SER A 1 99 ? -12.112 8.263 15.127 1.00 93.56 99 SER A CA 1
ATOM 780 C C . SER A 1 99 ? -11.314 9.215 14.228 1.00 93.56 99 SER A C 1
ATOM 782 O O . SER A 1 99 ? -10.175 8.930 13.854 1.00 93.56 99 SER A O 1
ATOM 784 N N . GLU A 1 100 ? -11.878 10.384 13.911 1.00 93.44 100 GLU A N 1
ATOM 785 C CA . GLU A 1 100 ? -11.231 11.359 13.016 1.00 93.44 100 GLU A CA 1
ATOM 786 C C . GLU A 1 100 ? -9.824 11.748 13.497 1.00 93.44 100 GLU A C 1
ATOM 788 O O . GLU A 1 100 ? -8.869 11.749 12.722 1.00 93.44 100 GLU A O 1
ATOM 793 N N . SER A 1 101 ? -9.645 11.945 14.808 1.00 92.88 101 SER A N 1
ATOM 794 C CA . SER A 1 101 ? -8.321 12.216 15.384 1.00 92.88 101 SER A CA 1
ATOM 795 C C . SER A 1 101 ? -7.336 11.056 15.185 1.00 92.88 101 SER A C 1
ATOM 797 O O . SER A 1 101 ? -6.141 11.281 14.974 1.00 92.88 101 SER A O 1
ATOM 799 N N . ALA A 1 102 ? -7.803 9.807 15.251 1.00 92.94 102 ALA A N 1
ATOM 800 C CA . ALA A 1 102 ? -6.963 8.645 14.990 1.00 92.94 102 ALA A CA 1
ATOM 801 C C . ALA A 1 102 ? -6.625 8.518 13.497 1.00 92.94 102 ALA A C 1
ATOM 803 O O . ALA A 1 102 ? -5.467 8.243 13.172 1.00 92.94 102 ALA A O 1
ATOM 804 N N . LYS A 1 103 ? -7.579 8.795 12.594 1.00 94.19 103 LYS A N 1
ATOM 805 C CA . LYS A 1 103 ? -7.343 8.836 11.141 1.00 94.19 103 LYS A CA 1
ATOM 806 C C . LYS A 1 103 ? -6.271 9.863 10.787 1.00 94.19 103 LYS A C 1
ATOM 808 O O . LYS A 1 103 ? -5.315 9.527 10.092 1.00 94.19 103 LYS A O 1
ATOM 813 N N . GLU A 1 104 ? -6.370 11.083 11.315 1.00 95.38 104 GLU A N 1
ATOM 814 C CA . GLU A 1 104 ? -5.375 12.140 11.094 1.00 95.38 104 GLU A CA 1
ATOM 815 C C . GLU A 1 104 ? -3.974 11.721 11.556 1.00 95.38 104 GLU A C 1
ATOM 817 O O . GLU A 1 104 ? -2.990 11.889 10.830 1.00 95.38 104 GLU A O 1
ATOM 822 N N . LYS A 1 105 ? -3.870 11.128 12.753 1.00 94.12 105 LYS A N 1
ATOM 823 C CA . LYS A 1 105 ? -2.594 10.635 13.294 1.00 94.12 105 LYS A CA 1
ATOM 824 C C . LYS A 1 105 ? -2.014 9.503 12.447 1.00 94.12 105 LYS A C 1
ATOM 826 O O . LYS A 1 105 ? -0.813 9.519 12.166 1.00 94.12 105 LYS A O 1
ATOM 831 N N . ALA A 1 106 ? -2.848 8.558 12.017 1.00 95.19 106 ALA A N 1
ATOM 832 C CA . ALA A 1 106 ? -2.441 7.449 11.162 1.00 95.19 106 ALA A CA 1
ATOM 833 C C . ALA A 1 106 ? -1.948 7.948 9.794 1.00 95.19 106 ALA A C 1
ATOM 835 O O . ALA A 1 106 ? -0.844 7.595 9.377 1.00 95.19 106 ALA A O 1
ATOM 836 N N . ILE A 1 107 ? -2.695 8.849 9.142 1.00 97.06 107 ILE A N 1
ATOM 837 C CA . ILE A 1 107 ? -2.292 9.481 7.875 1.00 97.06 107 ILE A CA 1
ATOM 838 C C . ILE A 1 107 ? -0.965 10.217 8.045 1.00 97.06 107 ILE A C 1
ATOM 840 O O . ILE A 1 107 ? -0.070 10.057 7.215 1.00 97.06 107 ILE A O 1
ATOM 844 N N . LYS A 1 108 ? -0.801 10.996 9.120 1.00 96.50 108 LYS A N 1
ATOM 845 C CA . LYS A 1 108 ? 0.440 11.734 9.384 1.00 96.50 108 LYS A CA 1
ATOM 846 C C . LYS A 1 108 ? 1.639 10.792 9.518 1.00 96.50 108 LYS A C 1
ATOM 848 O O . LYS A 1 108 ? 2.675 11.042 8.903 1.00 96.50 108 LYS A O 1
ATOM 853 N N . LYS A 1 109 ? 1.501 9.703 10.280 1.00 96.00 109 LYS A N 1
ATOM 854 C CA . LYS A 1 109 ? 2.560 8.698 10.466 1.00 96.00 109 LYS A CA 1
ATOM 855 C C . LYS A 1 109 ? 2.910 7.998 9.148 1.00 96.00 109 LYS A C 1
ATOM 857 O O . LYS A 1 109 ? 4.084 7.969 8.791 1.00 96.00 109 LYS A O 1
ATOM 862 N N . LEU A 1 110 ? 1.918 7.519 8.397 1.00 95.50 110 LEU A N 1
ATOM 863 C CA . LEU A 1 110 ? 2.138 6.847 7.109 1.00 95.50 110 LEU A CA 1
ATOM 864 C C . LEU A 1 110 ? 2.722 7.794 6.046 1.00 95.50 110 LEU A C 1
ATOM 866 O O . LEU A 1 110 ? 3.590 7.401 5.274 1.00 95.50 110 LEU A O 1
ATOM 870 N N . THR A 1 111 ? 2.312 9.064 6.034 1.00 95.19 111 THR A N 1
ATOM 871 C CA . THR A 1 111 ? 2.878 10.078 5.125 1.00 95.19 111 THR A CA 1
ATOM 872 C C . THR A 1 111 ? 4.331 10.405 5.478 1.00 95.19 111 THR A C 1
ATOM 874 O O . THR A 1 111 ? 5.148 10.612 4.584 1.00 95.19 111 THR A O 1
ATOM 877 N N . SER A 1 112 ? 4.682 10.405 6.768 1.00 96.00 112 SER A N 1
ATOM 878 C CA . SER A 1 112 ? 6.079 10.528 7.205 1.00 96.00 112 SER A CA 1
ATOM 879 C C . SER A 1 112 ? 6.919 9.354 6.702 1.00 96.00 112 SER A C 1
ATOM 881 O O . SER A 1 112 ? 7.973 9.577 6.112 1.00 96.00 112 SER A O 1
ATOM 883 N N . MET A 1 113 ? 6.416 8.122 6.856 1.00 93.88 113 MET A N 1
ATOM 884 C CA . MET A 1 113 ? 7.073 6.914 6.339 1.00 93.88 113 MET A CA 1
ATOM 885 C C . MET A 1 113 ? 7.250 6.982 4.816 1.00 93.88 113 MET A C 1
ATOM 887 O O . MET A 1 113 ? 8.332 6.709 4.310 1.00 93.88 113 MET A O 1
ATOM 891 N N . LEU A 1 114 ? 6.227 7.426 4.073 1.00 93.88 114 LEU A N 1
ATOM 892 C CA . LEU A 1 114 ? 6.340 7.679 2.630 1.00 93.88 114 LEU A CA 1
ATOM 893 C C . LEU A 1 114 ? 7.445 8.683 2.300 1.00 93.88 114 LEU A C 1
ATOM 895 O O . LEU A 1 114 ? 8.196 8.470 1.350 1.00 93.88 114 LEU A O 1
ATOM 899 N N . GLY A 1 115 ? 7.547 9.770 3.065 1.00 92.31 115 GLY A N 1
ATOM 900 C CA . GLY A 1 115 ? 8.582 10.784 2.881 1.00 92.31 115 GLY A CA 1
ATOM 901 C C . GLY A 1 115 ? 9.995 10.245 3.110 1.00 92.31 115 GLY A C 1
ATOM 902 O O . GLY A 1 115 ? 10.908 10.619 2.378 1.00 92.31 115 GLY A O 1
ATOM 903 N N . GLU A 1 116 ? 10.175 9.359 4.088 1.00 93.06 116 GLU A N 1
ATOM 904 C CA . GLU A 1 116 ? 11.443 8.668 4.349 1.00 93.06 116 GLU A CA 1
ATOM 905 C C . GLU A 1 116 ? 11.788 7.707 3.207 1.00 93.06 116 GLU A C 1
ATOM 907 O O . GLU A 1 116 ? 12.847 7.843 2.595 1.00 93.06 116 GLU A O 1
ATOM 912 N N . LEU A 1 117 ? 10.850 6.831 2.834 1.00 92.44 117 LEU A N 1
ATOM 913 C CA . LEU A 1 117 ? 11.017 5.867 1.742 1.00 92.44 117 LEU A CA 1
ATOM 914 C C . LEU A 1 117 ? 11.305 6.544 0.394 1.00 92.44 117 LEU A C 1
ATOM 916 O O . LEU A 1 117 ? 12.100 6.044 -0.397 1.00 92.44 117 LEU A O 1
ATOM 920 N N . SER A 1 118 ? 10.699 7.706 0.135 1.00 89.19 118 SER A N 1
ATOM 921 C CA . SER A 1 118 ? 10.891 8.456 -1.117 1.00 89.19 118 SER A CA 1
ATOM 922 C C . SER A 1 118 ? 12.274 9.104 -1.241 1.00 89.19 118 SER A C 1
ATOM 924 O O . SER A 1 118 ? 12.648 9.533 -2.331 1.00 89.19 118 SER A O 1
ATOM 926 N N . ARG A 1 119 ? 13.032 9.214 -0.142 1.00 93.69 119 ARG A N 1
ATOM 927 C CA . ARG A 1 119 ? 14.413 9.729 -0.151 1.00 93.69 119 ARG A CA 1
ATOM 928 C C . ARG A 1 119 ? 15.442 8.638 -0.415 1.00 93.69 119 ARG A C 1
ATOM 930 O O . ARG A 1 119 ? 16.595 8.952 -0.707 1.00 93.69 119 ARG A O 1
ATOM 937 N N . GLU A 1 120 ? 15.053 7.376 -0.281 1.00 90.25 120 GLU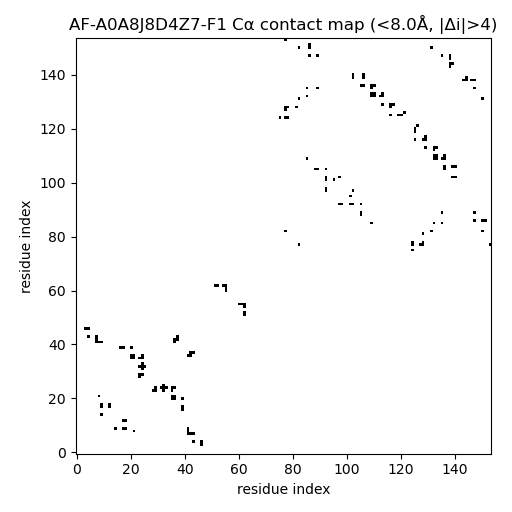 A N 1
ATOM 938 C CA . GLU A 1 120 ? 15.928 6.253 -0.573 1.00 90.25 120 GLU A CA 1
ATOM 939 C C . GLU A 1 120 ? 16.133 6.072 -2.084 1.00 90.25 120 GLU A C 1
ATOM 941 O O . GLU A 1 120 ? 15.449 6.660 -2.924 1.00 90.25 120 GLU A O 1
ATOM 946 N N . ARG A 1 121 ? 17.100 5.226 -2.457 1.00 90.88 121 ARG A N 1
ATOM 947 C CA . ARG A 1 121 ? 17.344 4.903 -3.865 1.00 90.88 121 ARG A CA 1
ATOM 948 C C . ARG A 1 121 ? 16.108 4.238 -4.472 1.00 90.88 121 ARG A C 1
ATOM 950 O O . ARG A 1 121 ? 15.519 3.341 -3.871 1.00 90.88 121 ARG A O 1
ATOM 957 N N . LEU A 1 122 ? 15.782 4.623 -5.705 1.00 87.75 122 LEU A N 1
ATOM 958 C CA . LEU A 1 122 ? 14.716 3.995 -6.475 1.00 87.75 122 LEU A CA 1
ATOM 959 C C . LEU A 1 122 ? 15.109 2.556 -6.845 1.00 87.75 122 LEU A C 1
ATOM 961 O O . LEU A 1 122 ? 15.921 2.326 -7.742 1.00 87.75 122 LEU A O 1
ATOM 965 N N . THR A 1 123 ? 14.545 1.595 -6.122 1.00 86.75 123 THR A N 1
ATOM 966 C CA . THR A 1 123 ? 14.696 0.153 -6.346 1.00 86.75 123 THR A CA 1
ATOM 967 C C . THR A 1 123 ? 13.311 -0.496 -6.419 1.00 86.75 123 THR A C 1
ATOM 969 O O . THR A 1 123 ? 12.346 0.085 -5.914 1.00 86.75 123 THR A O 1
ATOM 972 N N . PRO A 1 124 ? 13.176 -1.694 -7.016 1.00 85.44 124 PRO A N 1
ATOM 973 C CA . PRO A 1 124 ? 11.904 -2.419 -7.019 1.00 85.44 124 PRO A CA 1
ATOM 974 C C . PRO A 1 124 ? 11.338 -2.642 -5.609 1.00 85.44 124 PRO A C 1
ATOM 976 O O . PRO A 1 124 ? 10.150 -2.439 -5.385 1.00 85.44 124 PRO A O 1
ATOM 979 N N . GLU A 1 125 ? 12.199 -2.978 -4.647 1.00 84.88 125 GLU A N 1
ATOM 980 C CA . GLU A 1 125 ? 11.818 -3.157 -3.243 1.00 84.88 125 GLU A CA 1
ATOM 981 C C . GLU A 1 125 ? 11.280 -1.852 -2.636 1.00 84.88 125 GLU A C 1
ATOM 983 O O . GLU A 1 125 ? 10.211 -1.835 -2.030 1.00 84.88 125 GLU A O 1
ATOM 988 N N . ASN A 1 126 ? 11.968 -0.728 -2.846 1.00 86.50 126 ASN A N 1
ATOM 989 C CA . ASN A 1 126 ? 11.524 0.557 -2.306 1.00 86.50 126 ASN A CA 1
ATOM 990 C C . ASN A 1 126 ? 10.245 1.064 -2.979 1.00 86.50 126 ASN A C 1
ATOM 992 O O . ASN A 1 126 ? 9.393 1.643 -2.310 1.00 86.50 126 ASN A O 1
ATOM 996 N N . LEU A 1 127 ? 10.047 0.778 -4.268 1.00 89.06 127 LEU A N 1
ATOM 997 C CA . LEU A 1 127 ? 8.775 1.034 -4.945 1.00 89.06 127 LEU A CA 1
ATOM 998 C C . LEU A 1 127 ? 7.624 0.227 -4.336 1.00 89.06 127 LEU A C 1
ATOM 1000 O O . LEU A 1 127 ? 6.536 0.769 -4.157 1.00 89.06 127 LEU A O 1
ATOM 1004 N N . GLN A 1 128 ? 7.858 -1.033 -3.962 1.00 89.31 128 GLN A N 1
ATOM 1005 C CA . GLN A 1 128 ? 6.855 -1.851 -3.271 1.00 89.31 128 GLN A CA 1
ATOM 1006 C C . GLN A 1 128 ? 6.537 -1.306 -1.877 1.00 89.31 128 GLN A C 1
ATOM 1008 O O . GLN A 1 128 ? 5.364 -1.198 -1.520 1.00 89.31 128 GLN A O 1
ATOM 1013 N N . LYS A 1 129 ? 7.557 -0.886 -1.116 1.00 91.31 129 LYS A N 1
ATOM 1014 C CA . LYS A 1 129 ? 7.380 -0.223 0.188 1.00 91.31 129 LYS A CA 1
ATOM 1015 C C . LYS A 1 129 ? 6.526 1.043 0.078 1.00 91.31 129 LYS A C 1
ATOM 1017 O O . LYS A 1 129 ? 5.595 1.241 0.864 1.00 91.31 129 LYS A O 1
ATOM 1022 N N . ILE A 1 130 ? 6.823 1.883 -0.915 1.00 93.75 130 ILE A N 1
ATOM 1023 C CA . ILE A 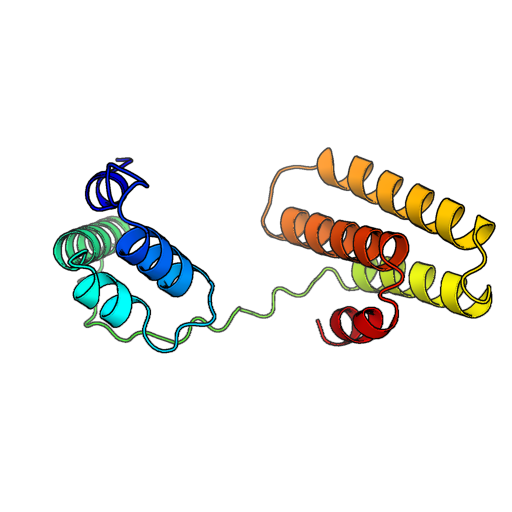1 130 ? 6.067 3.107 -1.206 1.00 93.75 130 ILE A CA 1
ATOM 1024 C C . ILE A 1 130 ? 4.631 2.753 -1.592 1.00 93.75 130 ILE A C 1
ATOM 1026 O O . ILE A 1 130 ? 3.699 3.333 -1.041 1.00 93.75 130 ILE A O 1
ATOM 1030 N N . GLY A 1 131 ? 4.446 1.778 -2.485 1.00 93.12 131 GLY A N 1
ATOM 1031 C CA . GLY A 1 131 ? 3.132 1.322 -2.934 1.00 93.12 131 GLY A CA 1
ATOM 1032 C C . GLY A 1 131 ? 2.252 0.849 -1.779 1.00 93.12 131 GLY A C 1
ATOM 1033 O O . GLY A 1 131 ? 1.134 1.334 -1.630 1.00 93.12 131 GLY A O 1
ATOM 1034 N N . LEU A 1 132 ? 2.781 -0.017 -0.910 1.00 94.12 132 LEU A N 1
ATOM 1035 C CA . LEU A 1 132 ? 2.080 -0.496 0.282 1.00 94.12 132 LEU A CA 1
ATOM 1036 C C . LEU A 1 132 ? 1.681 0.657 1.216 1.00 94.12 132 LEU A C 1
ATOM 1038 O O . LEU A 1 132 ? 0.538 0.738 1.667 1.00 94.12 132 LEU A O 1
ATOM 1042 N N . THR A 1 133 ? 2.619 1.560 1.503 1.00 94.50 133 THR A N 1
ATOM 1043 C CA . THR A 1 133 ? 2.374 2.663 2.442 1.00 94.50 133 THR A CA 1
ATOM 1044 C C . THR A 1 133 ? 1.365 3.663 1.868 1.00 94.50 133 THR A C 1
ATOM 1046 O O . THR A 1 133 ? 0.466 4.112 2.577 1.00 94.50 133 THR A O 1
ATOM 1049 N N . ALA A 1 134 ? 1.452 3.972 0.570 1.00 96.19 134 ALA A N 1
ATOM 1050 C CA . ALA A 1 134 ? 0.504 4.843 -0.124 1.00 96.19 134 ALA A CA 1
ATOM 1051 C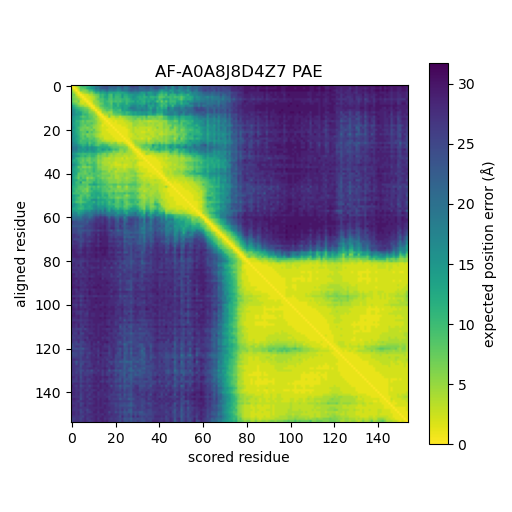 C . ALA A 1 134 ? -0.894 4.224 -0.188 1.00 96.19 134 ALA A C 1
ATOM 1053 O O . ALA A 1 134 ? -1.887 4.915 0.038 1.00 96.19 134 ALA A O 1
ATOM 1054 N N . PHE A 1 135 ? -0.968 2.918 -0.430 1.00 95.62 135 PHE A N 1
ATOM 1055 C CA . PHE A 1 135 ? -2.223 2.186 -0.439 1.00 95.62 135 PHE A CA 1
ATOM 1056 C C . PHE A 1 135 ? -2.945 2.268 0.913 1.00 95.62 135 PHE A C 1
ATOM 1058 O O . PHE A 1 135 ? -4.129 2.598 0.964 1.00 95.62 135 PHE A O 1
ATOM 1065 N N . ALA A 1 136 ? -2.218 2.081 2.020 1.00 95.44 136 ALA A N 1
ATOM 1066 C CA . ALA A 1 136 ? -2.774 2.228 3.364 1.00 95.44 136 ALA A CA 1
ATOM 1067 C C . ALA A 1 136 ? -3.287 3.652 3.652 1.00 95.44 136 ALA A C 1
ATOM 1069 O O . ALA A 1 136 ? -4.340 3.816 4.266 1.00 95.44 136 ALA A O 1
ATOM 1070 N N . VAL A 1 137 ? -2.580 4.690 3.186 1.00 96.75 137 VAL A N 1
ATOM 1071 C CA . VAL A 1 137 ? -3.043 6.086 3.304 1.00 96.75 137 VAL A CA 1
ATOM 1072 C C . VAL A 1 137 ? -4.374 6.282 2.580 1.00 96.75 137 VAL A C 1
ATOM 1074 O O . VAL A 1 137 ? -5.276 6.925 3.119 1.00 96.75 137 VAL A O 1
ATOM 1077 N N . GLU A 1 138 ? -4.504 5.733 1.374 1.00 96.75 138 GLU A N 1
ATOM 1078 C CA . GLU A 1 138 ? -5.705 5.895 0.558 1.00 96.75 138 GLU A CA 1
ATOM 1079 C C . GLU A 1 138 ? -6.916 5.173 1.162 1.00 96.75 138 GLU A C 1
ATOM 1081 O O . GLU A 1 138 ? -8.002 5.751 1.207 1.00 96.75 138 GLU A O 1
ATOM 1086 N N . ILE A 1 139 ? -6.714 3.975 1.726 1.00 95.81 139 ILE A N 1
ATOM 1087 C CA . ILE A 1 139 ? -7.745 3.251 2.489 1.00 95.81 139 ILE A CA 1
ATOM 1088 C C . ILE A 1 139 ? -8.330 4.139 3.591 1.00 95.81 139 ILE A C 1
ATOM 1090 O O . ILE A 1 139 ? -9.549 4.267 3.705 1.00 95.81 139 ILE A O 1
ATOM 1094 N N . ILE A 1 140 ? -7.471 4.792 4.382 1.00 94.94 140 ILE A N 1
ATOM 1095 C CA . ILE A 1 140 ? -7.915 5.629 5.504 1.00 94.94 140 ILE A CA 1
ATOM 1096 C C . ILE A 1 140 ? -8.669 6.863 5.002 1.00 94.94 140 ILE A C 1
ATOM 1098 O O . ILE A 1 140 ? -9.714 7.204 5.552 1.00 94.94 140 ILE A O 1
ATOM 1102 N N . LYS A 1 141 ? -8.165 7.522 3.951 1.00 94.31 141 LYS A N 1
ATOM 1103 C CA . LYS A 1 141 ? -8.800 8.717 3.372 1.00 94.31 141 LYS A CA 1
ATOM 1104 C C . LYS A 1 141 ? -10.190 8.435 2.814 1.00 94.31 141 LYS A C 1
ATOM 1106 O O . LYS A 1 141 ? -11.071 9.280 2.934 1.00 94.31 141 LYS A O 1
ATOM 1111 N N . ARG A 1 142 ? -10.374 7.270 2.192 1.00 95.19 142 ARG A N 1
ATOM 1112 C CA . ARG A 1 142 ? -11.650 6.864 1.588 1.00 95.19 142 ARG A CA 1
ATOM 1113 C C . ARG A 1 142 ? -12.597 6.178 2.566 1.00 95.19 142 ARG A C 1
ATOM 1115 O O . ARG A 1 142 ? -13.765 6.003 2.244 1.00 95.19 142 ARG A O 1
ATOM 1122 N N . GLY A 1 143 ? -12.106 5.786 3.742 1.00 91.88 143 GLY A N 1
ATOM 1123 C CA . GLY A 1 143 ? -12.863 4.973 4.692 1.00 91.88 143 GLY A CA 1
ATOM 1124 C C . GLY A 1 143 ? -13.092 3.534 4.214 1.00 91.88 143 GLY A C 1
ATOM 1125 O O . GLY A 1 143 ? -14.000 2.871 4.701 1.00 91.88 143 GLY A O 1
ATOM 1126 N N . GLU A 1 144 ? -12.283 3.039 3.272 1.00 93.62 144 GLU A N 1
ATOM 1127 C CA . GLU A 1 144 ? -12.402 1.699 2.673 1.00 93.62 144 GLU A CA 1
ATOM 1128 C C . GLU A 1 144 ? -11.743 0.619 3.561 1.00 93.62 144 GLU A C 1
ATOM 1130 O O . GLU A 1 144 ? -10.872 -0.129 3.115 1.00 93.62 144 GLU A O 1
ATOM 1135 N N . PHE A 1 145 ? -12.101 0.546 4.848 1.00 90.81 145 PHE A N 1
ATOM 1136 C CA . PHE A 1 145 ? -11.377 -0.273 5.836 1.00 90.81 145 PHE A CA 1
ATOM 1137 C C . PHE A 1 145 ? -11.431 -1.789 5.590 1.00 90.81 145 PHE A C 1
ATOM 1139 O O . PHE A 1 145 ? -10.518 -2.501 6.008 1.00 90.81 145 PHE A O 1
ATOM 1146 N N . ASP A 1 146 ? -12.413 -2.285 4.837 1.00 89.38 146 ASP A N 1
ATOM 1147 C CA . ASP A 1 146 ? -12.486 -3.698 4.432 1.00 89.38 146 ASP A CA 1
ATOM 1148 C C . ASP A 1 146 ? -11.262 -4.135 3.609 1.00 89.38 146 ASP A C 1
ATOM 1150 O O . ASP A 1 146 ? -10.834 -5.291 3.639 1.00 89.38 146 ASP A O 1
ATOM 1154 N N . ARG A 1 147 ? -10.629 -3.183 2.915 1.00 89.06 147 ARG A N 1
ATOM 1155 C CA . ARG A 1 147 ? -9.460 -3.422 2.062 1.00 89.06 147 ARG A CA 1
ATOM 1156 C C . ARG A 1 147 ? -8.174 -3.679 2.841 1.00 89.06 147 ARG A C 1
ATOM 1158 O O . ARG A 1 147 ? -7.170 -4.080 2.258 1.00 89.06 147 ARG A O 1
ATOM 1165 N N . VAL A 1 148 ? -8.185 -3.524 4.166 1.00 88.88 148 VAL A N 1
ATOM 1166 C CA . VAL A 1 148 ? -7.062 -3.932 5.026 1.00 88.88 148 VAL A CA 1
ATOM 1167 C C . VAL A 1 148 ? -6.782 -5.439 4.899 1.00 88.88 148 VAL A C 1
ATOM 1169 O O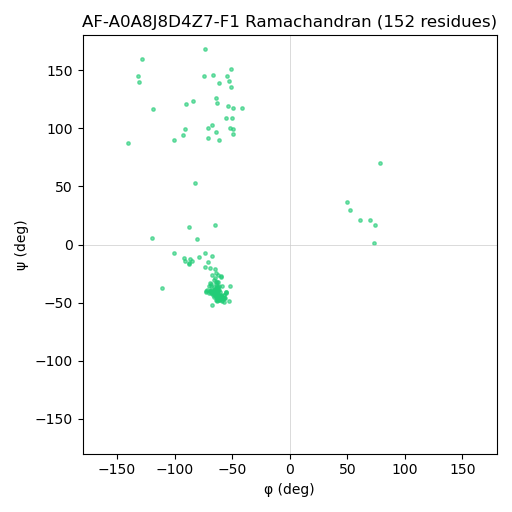 . VAL A 1 148 ? -5.632 -5.861 5.026 1.00 88.88 148 VAL A O 1
ATOM 1172 N N . GLU A 1 149 ? -7.790 -6.258 4.579 1.00 86.38 149 GLU A N 1
ATOM 1173 C CA . GLU A 1 149 ? -7.610 -7.691 4.299 1.00 86.38 149 GLU A CA 1
ATOM 1174 C C . GLU A 1 149 ? -6.762 -7.965 3.049 1.00 86.38 149 GLU A C 1
ATOM 1176 O O . GLU A 1 149 ? -6.071 -8.983 2.997 1.00 86.38 149 GLU A O 1
ATOM 1181 N N . GLU A 1 150 ? -6.767 -7.065 2.058 1.00 88.69 150 GLU A N 1
ATOM 1182 C CA . GLU A 1 150 ? -5.898 -7.180 0.879 1.00 88.69 150 GLU A CA 1
ATOM 1183 C C . GLU A 1 150 ? -4.428 -7.113 1.309 1.00 88.69 150 GLU A C 1
ATOM 1185 O O . GLU A 1 150 ? -3.627 -7.943 0.891 1.00 88.69 150 GLU A O 1
ATOM 1190 N N . ILE A 1 151 ? -4.093 -6.206 2.235 1.00 87.38 151 ILE A N 1
ATOM 1191 C CA . ILE A 1 151 ? -2.728 -6.050 2.757 1.00 87.38 151 ILE A CA 1
ATOM 1192 C C . ILE A 1 151 ? -2.273 -7.298 3.515 1.00 87.38 151 ILE A C 1
ATOM 1194 O O . ILE A 1 151 ? -1.110 -7.677 3.424 1.00 87.38 151 ILE A O 1
ATOM 1198 N N . LYS A 1 152 ? -3.161 -7.962 4.263 1.00 83.69 152 LYS A N 1
ATOM 1199 C CA . LYS A 1 152 ? -2.794 -9.170 5.023 1.00 83.69 152 LYS A CA 1
ATOM 1200 C C . LYS A 1 152 ? -2.370 -10.326 4.116 1.00 83.69 152 LYS A C 1
ATOM 1202 O O . LYS A 1 152 ? -1.511 -11.109 4.522 1.00 83.69 152 LYS A O 1
ATOM 1207 N N . LYS A 1 153 ? -2.963 -10.409 2.921 1.00 84.88 153 LYS A N 1
ATOM 1208 C CA . LYS A 1 153 ? -2.776 -11.490 1.941 1.00 84.88 153 LYS A CA 1
ATOM 1209 C C . LYS A 1 153 ? -1.559 -11.315 1.026 1.00 84.88 153 LYS A C 1
ATOM 1211 O O . LYS A 1 153 ? -1.218 -12.278 0.346 1.00 84.88 153 LYS A O 1
ATOM 1216 N N . LEU A 1 154 ? -0.962 -10.119 0.989 1.00 80.56 154 LEU A N 1
ATOM 1217 C CA . LEU A 1 154 ? 0.297 -9.841 0.279 1.00 80.56 154 LEU A CA 1
ATOM 1218 C C . LEU A 1 154 ? 1.479 -10.586 0.898 1.00 80.56 154 LEU A C 1
ATOM 1220 O O . LEU A 1 154 ? 2.425 -10.906 0.160 1.00 80.56 154 LEU A O 1
#

Nearest PDB structures (foldseek):
  7wkk-assembly1_D  TM=5.000E-01  e=4.131E+00  Xenopus laevis
  2nca-assembly1_A  TM=4.114E-01  e=9.541E+00  Homo sapiens

pLDDT: mean 76.72, std 17.5, range [34.69, 97.06]

Solvent-accessible surface area (backbone atoms only — not comparable to full-atom values): 9192 Å² total; per-residue (Å²): 143,78,78,66,71,64,76,54,41,74,92,55,84,79,46,61,67,46,50,47,28,50,50,44,34,71,63,77,77,45,96,55,31,65,60,40,27,44,74,56,72,35,76,55,66,71,62,50,50,52,49,43,50,51,52,16,63,76,66,75,42,82,71,75,76,91,68,83,64,77,75,70,74,67,80,67,74,62,60,62,70,58,54,50,52,54,50,50,51,54,49,53,29,57,77,52,70,61,34,68,72,45,47,54,52,47,44,53,53,40,51,50,51,41,57,54,56,68,71,48,77,94,42,76,67,48,51,49,54,41,49,54,41,52,49,54,42,49,30,63,77,71,65,46,64,78,55,57,59,60,65,75,74,104

Secondary structure (DSSP, 8-state):
---SHHHHS-SSTT-HHHHHHHHHHHSS--S-HHHHHHHTT---HHHHHHHHHHHHHHHTSPPPP--------------HHHHHHHHHHHHHHHHTTT-HHHHHHHHHHHHHHHHHHTTS---HHHHHHHHHHHHHHHHHHHT-GGGHHHHHH-

Sequence (154 aa):
MAIKIVDKMPPDFRDPEKVHAVSKAISGVADDPFHILKQAGIDIEPELEEFRQFLAEISGKKPPAPKFKQVEFQNANLPESLKLEVLSILKALEFADYSESAKEKAIKKLTSMLGELSRERLTPENLQKIGLTAFAVEIIKRGEFDRVEEIKKL